Protein AF-A0A7X3DJT0-F1 (afdb_monomer_lite)

Radius of gyration: 13.83 Å; chains: 1; bounding box: 39×25×40 Å

Secondary structure (DSSP, 8-state):
---PPPPPPPHHHHHHHHHHHHHHTT-EEEEEE---TT-SEEEEEEEETTEEEEEEEESSSSEEEEEEE-TTS-EEEEPPPTT-PPPSSSPEEEPHHHHS--

pLDDT: mean 87.19, std 11.02, range [39.81, 96.56]

Foldseek 3Di:
DPPPPQQFDDPVVVVVQLQVQLVVLVWDWDDWAPDDVPHQWTWIWIDDPNDTKIWIAGGRALEIFIFDADPVRDTDGAADDPSTDHDPDDRHYDHPVRVDDD

Structure (mmCIF, N/CA/C/O backbone):
data_AF-A0A7X3DJT0-F1
#
_entry.id   AF-A0A7X3DJT0-F1
#
loop_
_atom_site.group_PDB
_atom_site.id
_atom_site.type_symbol
_atom_site.label_atom_id
_atom_site.label_alt_id
_atom_site.label_comp_id
_atom_site.label_asym_id
_atom_site.label_entity_id
_atom_site.label_seq_id
_atom_site.pdbx_PDB_ins_code
_atom_site.Cartn_x
_atom_site.Cartn_y
_atom_site.Cartn_z
_atom_site.occupancy
_atom_site.B_iso_or_equiv
_atom_site.auth_seq_id
_atom_site.auth_comp_id
_atom_site.auth_asym_id
_atom_site.auth_atom_id
_atom_site.pdbx_PDB_model_num
ATOM 1 N N . MET A 1 1 ? 24.613 0.890 -25.591 1.00 39.81 1 MET A N 1
ATOM 2 C CA . MET A 1 1 ? 23.749 1.652 -24.666 1.00 39.81 1 MET A CA 1
ATOM 3 C C . MET A 1 1 ? 23.893 1.002 -23.303 1.00 39.81 1 MET A C 1
ATOM 5 O O . MET A 1 1 ? 23.471 -0.133 -23.147 1.00 39.81 1 MET A O 1
ATOM 9 N N . ASN A 1 2 ? 24.611 1.643 -22.379 1.00 48.56 2 ASN A N 1
ATOM 10 C CA . ASN A 1 2 ? 24.873 1.093 -21.049 1.00 48.56 2 ASN A CA 1
ATOM 11 C C . ASN A 1 2 ? 23.672 1.417 -20.153 1.00 48.56 2 ASN A C 1
ATOM 13 O O . ASN A 1 2 ? 23.657 2.437 -19.470 1.00 48.56 2 ASN A O 1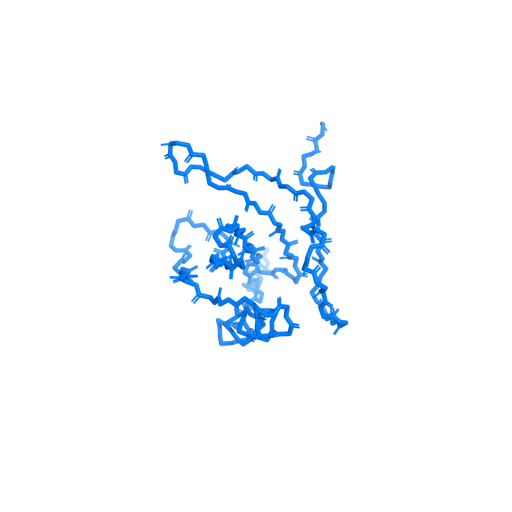
ATOM 17 N N . THR A 1 3 ? 22.627 0.594 -20.209 1.00 54.16 3 THR A N 1
ATOM 18 C CA . THR A 1 3 ? 21.518 0.694 -19.258 1.00 54.16 3 THR A CA 1
ATOM 19 C C . THR A 1 3 ? 21.998 0.063 -17.958 1.00 54.16 3 THR A C 1
ATOM 21 O O . THR A 1 3 ? 21.856 -1.140 -17.757 1.00 54.16 3 THR A O 1
ATOM 24 N N . ALA A 1 4 ? 22.667 0.846 -17.108 1.00 62.00 4 ALA A N 1
ATOM 25 C CA . ALA A 1 4 ? 22.939 0.401 -15.747 1.00 62.00 4 ALA A CA 1
ATOM 26 C C . ALA A 1 4 ? 21.601 -0.023 -15.107 1.00 62.00 4 ALA A C 1
ATOM 28 O O . ALA A 1 4 ? 20.599 0.669 -15.324 1.00 62.00 4 ALA A O 1
ATOM 29 N N . PRO A 1 5 ? 21.546 -1.154 -14.381 1.00 68.25 5 PRO A N 1
ATOM 30 C CA . PRO A 1 5 ? 20.315 -1.567 -13.726 1.00 68.25 5 PRO A CA 1
ATOM 31 C C . PRO A 1 5 ? 19.847 -0.440 -12.804 1.00 68.25 5 PRO A C 1
ATOM 33 O O . PRO A 1 5 ? 20.644 0.123 -12.049 1.00 68.25 5 PRO A O 1
ATOM 36 N N . LEU A 1 6 ? 18.568 -0.071 -12.919 1.00 74.94 6 LEU A N 1
ATOM 37 C CA . LEU A 1 6 ? 17.977 0.950 -12.060 1.00 74.94 6 LEU A CA 1
ATOM 38 C C . LEU A 1 6 ? 18.175 0.539 -10.594 1.00 74.94 6 LEU A C 1
ATOM 40 O O . LEU A 1 6 ? 18.018 -0.646 -10.280 1.00 74.94 6 LEU A O 1
ATOM 44 N N . PRO A 1 7 ? 18.513 1.483 -9.699 1.00 79.31 7 PRO A N 1
ATOM 45 C CA . PRO A 1 7 ? 18.660 1.173 -8.285 1.00 79.31 7 PRO A CA 1
ATOM 46 C C . PRO A 1 7 ? 17.367 0.538 -7.773 1.00 79.31 7 PRO A C 1
ATOM 48 O O . PRO A 1 7 ? 16.277 1.025 -8.064 1.00 79.31 7 PRO A O 1
ATOM 51 N N . LEU A 1 8 ? 17.490 -0.571 -7.047 1.00 82.38 8 LEU A N 1
ATOM 52 C CA . LEU A 1 8 ? 16.360 -1.221 -6.397 1.00 82.38 8 LEU A CA 1
ATOM 53 C C . LEU A 1 8 ? 16.225 -0.648 -4.988 1.00 82.38 8 LEU A C 1
ATOM 55 O O . LEU A 1 8 ? 17.173 -0.697 -4.202 1.00 82.38 8 LEU A O 1
ATOM 59 N N . LEU A 1 9 ? 15.059 -0.096 -4.672 1.00 85.56 9 LEU A N 1
ATOM 60 C CA . LEU A 1 9 ? 14.749 0.352 -3.327 1.00 85.56 9 LEU A CA 1
ATOM 61 C C . LEU A 1 9 ? 14.628 -0.847 -2.389 1.00 85.56 9 LEU A C 1
ATOM 63 O O . LEU A 1 9 ? 14.035 -1.879 -2.713 1.00 85.56 9 LEU A O 1
ATOM 67 N N . ASP A 1 10 ? 15.203 -0.675 -1.207 1.00 88.50 10 ASP A N 1
ATOM 68 C CA . ASP A 1 10 ? 15.315 -1.720 -0.205 1.00 88.50 10 ASP A CA 1
ATOM 69 C C . ASP A 1 10 ? 13.939 -2.107 0.370 1.00 88.50 10 ASP A C 1
ATOM 71 O O . ASP A 1 10 ? 13.172 -1.271 0.857 1.00 88.50 10 ASP A O 1
ATOM 75 N N . GLU A 1 11 ? 13.633 -3.404 0.329 1.00 91.31 11 GLU A N 1
ATOM 76 C CA . GLU A 1 11 ? 12.384 -3.967 0.850 1.00 91.31 11 GLU A CA 1
ATOM 77 C C . GLU A 1 11 ? 12.197 -3.664 2.344 1.00 91.31 11 GLU A C 1
ATOM 79 O O . GLU A 1 11 ? 11.093 -3.356 2.809 1.00 91.31 11 GLU A O 1
ATOM 84 N N . LYS A 1 12 ? 13.277 -3.755 3.126 1.00 92.25 12 LYS A N 1
ATOM 85 C CA . LYS A 1 12 ? 13.227 -3.545 4.572 1.00 92.25 12 LYS A CA 1
ATOM 86 C C . LYS A 1 12 ? 12.930 -2.079 4.887 1.00 92.25 12 LYS A C 1
ATOM 88 O O . LYS A 1 12 ? 12.149 -1.827 5.805 1.00 92.25 12 LYS A O 1
ATOM 93 N N . ALA A 1 13 ? 13.455 -1.136 4.108 1.00 90.69 13 ALA A N 1
ATOM 94 C CA . ALA A 1 13 ? 13.105 0.278 4.201 1.00 90.69 13 ALA A CA 1
ATOM 95 C C . ALA A 1 13 ? 11.610 0.513 3.922 1.00 90.69 13 ALA A C 1
ATOM 97 O O . ALA A 1 13 ? 10.948 1.210 4.696 1.00 90.69 13 ALA A O 1
ATOM 98 N N . PHE A 1 14 ? 11.040 -0.130 2.894 1.00 92.88 14 PHE A N 1
ATOM 99 C CA . PHE A 1 14 ? 9.597 -0.059 2.623 1.00 92.88 14 PHE A CA 1
ATOM 100 C C . PHE A 1 14 ? 8.763 -0.604 3.791 1.00 92.88 14 PHE A C 1
ATOM 102 O O . PHE A 1 14 ? 7.838 0.059 4.268 1.00 92.88 14 PHE A O 1
ATOM 109 N N . ARG A 1 15 ? 9.115 -1.783 4.319 1.00 93.88 15 ARG A N 1
ATOM 110 C CA . ARG A 1 15 ? 8.425 -2.380 5.477 1.00 93.88 15 ARG A CA 1
ATOM 111 C C . ARG A 1 15 ? 8.494 -1.476 6.704 1.00 93.88 15 ARG A C 1
ATOM 113 O O . ARG A 1 15 ? 7.478 -1.243 7.361 1.00 93.88 15 ARG A O 1
ATOM 120 N N . GLN A 1 16 ? 9.670 -0.927 6.999 1.00 92.94 16 GLN A N 1
ATOM 121 C CA . GLN A 1 16 ? 9.862 0.019 8.101 1.00 92.94 16 GLN A CA 1
ATOM 122 C C . GLN A 1 16 ? 9.009 1.277 7.928 1.00 92.94 16 GLN A C 1
ATOM 124 O O . GLN A 1 16 ? 8.376 1.713 8.894 1.00 92.94 16 GLN A O 1
ATOM 129 N N . MET A 1 17 ? 8.933 1.827 6.713 1.00 92.12 17 MET A N 1
ATOM 130 C CA . MET A 1 17 ? 8.059 2.956 6.404 1.00 92.12 17 MET A CA 1
ATOM 131 C C . MET A 1 17 ? 6.589 2.610 6.677 1.00 92.12 17 MET A C 1
ATOM 133 O O . MET A 1 17 ? 5.913 3.366 7.373 1.00 92.12 17 MET A O 1
ATOM 137 N N . CYS A 1 18 ? 6.105 1.448 6.226 1.00 93.88 18 CYS A N 1
ATOM 138 C CA . CYS A 1 18 ? 4.723 1.005 6.448 1.00 93.88 18 CYS A CA 1
ATOM 139 C C . CYS A 1 18 ? 4.386 0.849 7.941 1.00 93.88 18 CYS A C 1
ATOM 141 O O . CYS A 1 18 ? 3.349 1.326 8.414 1.00 93.88 18 CYS A O 1
ATOM 143 N N . HIS A 1 19 ? 5.274 0.217 8.714 1.00 93.31 19 HIS A N 1
ATOM 144 C CA . HIS A 1 19 ? 5.095 0.058 10.160 1.00 93.31 19 HIS A CA 1
ATOM 145 C C . HIS A 1 19 ? 5.154 1.393 10.909 1.00 93.31 19 HIS A C 1
ATOM 147 O O . HIS A 1 19 ? 4.398 1.604 11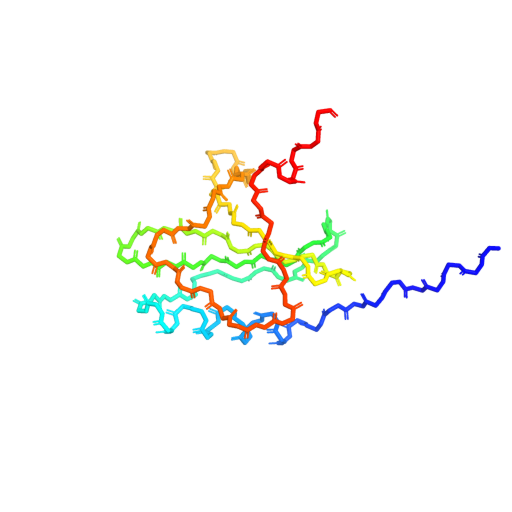.856 1.00 93.31 19 HIS A O 1
ATOM 153 N N . THR A 1 20 ? 6.014 2.312 10.473 1.00 92.06 20 THR A N 1
ATOM 154 C CA . THR A 1 20 ? 6.119 3.653 11.063 1.00 92.06 20 THR A CA 1
ATOM 155 C C . THR A 1 20 ? 4.863 4.473 10.780 1.00 92.06 20 THR A C 1
ATOM 157 O O . THR A 1 20 ? 4.288 5.050 11.701 1.00 92.06 20 THR A O 1
ATOM 160 N N . LEU A 1 21 ? 4.398 4.474 9.526 1.00 91.00 21 LEU A N 1
ATOM 161 C CA . LEU A 1 21 ? 3.177 5.154 9.094 1.00 91.00 21 LEU A CA 1
ATOM 162 C C . LEU A 1 21 ? 1.945 4.650 9.837 1.00 91.00 21 LEU A C 1
ATOM 164 O O . LEU A 1 21 ? 1.192 5.449 10.389 1.00 91.00 21 LEU A O 1
ATOM 168 N N . SER A 1 22 ? 1.748 3.334 9.878 1.00 92.12 22 SER A N 1
ATOM 169 C CA . SER A 1 22 ? 0.613 2.740 10.587 1.00 92.12 22 SER A CA 1
ATOM 170 C C . SER A 1 22 ? 0.652 3.076 12.078 1.00 92.12 22 SER A C 1
ATOM 172 O O . SER A 1 22 ? -0.315 3.639 12.588 1.00 92.12 22 SER A O 1
ATOM 174 N N . ARG A 1 23 ? 1.785 2.859 12.762 1.00 91.31 23 ARG A N 1
ATOM 175 C CA . ARG A 1 23 ? 1.922 3.153 14.197 1.00 91.31 23 ARG A CA 1
ATOM 176 C C . ARG A 1 23 ? 1.681 4.630 14.517 1.00 91.31 23 ARG A C 1
ATOM 178 O O . ARG A 1 23 ? 0.929 4.922 15.443 1.00 91.31 23 ARG A O 1
ATOM 185 N N . LYS A 1 24 ? 2.286 5.557 13.762 1.00 91.62 24 LYS A N 1
ATOM 186 C CA . LYS A 1 24 ? 2.130 7.012 13.968 1.00 91.62 24 LYS A CA 1
ATOM 187 C C . LYS A 1 24 ? 0.668 7.449 13.851 1.00 91.62 24 LYS A C 1
ATOM 189 O O . LYS A 1 24 ? 0.246 8.362 14.549 1.00 91.62 24 LYS A O 1
ATOM 194 N N . ASN A 1 25 ? -0.097 6.779 12.993 1.00 90.94 25 ASN A N 1
ATOM 195 C CA . ASN A 1 25 ? -1.490 7.106 12.713 1.00 90.94 25 ASN A CA 1
ATOM 196 C C . ASN A 1 25 ? -2.495 6.216 13.466 1.00 90.94 25 ASN A C 1
ATOM 198 O O . ASN A 1 25 ? -3.686 6.263 13.168 1.00 90.94 25 ASN A O 1
ATOM 202 N N . GLY A 1 26 ? -2.046 5.407 14.436 1.00 91.12 26 GLY A N 1
ATOM 203 C CA . GLY A 1 26 ? -2.917 4.529 15.228 1.00 91.12 26 GLY A CA 1
ATOM 204 C C . GLY A 1 26 ? -3.559 3.385 14.432 1.00 91.12 26 GLY A C 1
ATOM 205 O O . GLY A 1 26 ? -4.612 2.884 14.820 1.00 91.12 26 GLY A O 1
ATOM 206 N N . GLY A 1 27 ? -2.959 3.004 13.306 1.00 92.12 27 GLY A N 1
ATOM 207 C CA . GLY A 1 27 ? -3.361 1.871 12.479 1.00 92.12 27 GLY A CA 1
ATOM 208 C C . GLY A 1 27 ? -2.391 0.692 12.575 1.00 92.12 27 GLY A C 1
ATOM 209 O O . GLY A 1 27 ? -1.437 0.692 13.355 1.00 92.12 27 GLY A O 1
ATOM 210 N N . ALA A 1 28 ? -2.608 -0.305 11.723 1.00 94.38 28 ALA A N 1
ATOM 211 C CA . ALA A 1 28 ? -1.761 -1.484 11.586 1.00 94.38 28 ALA A CA 1
ATOM 212 C C . ALA A 1 28 ? -1.460 -1.789 10.113 1.00 94.38 28 ALA A C 1
ATOM 214 O O . ALA A 1 28 ? -2.239 -1.451 9.220 1.00 94.38 28 ALA A O 1
ATOM 215 N N . VAL A 1 29 ? -0.331 -2.456 9.864 1.00 95.94 29 VAL A N 1
ATOM 216 C CA . VAL A 1 29 ? -0.052 -3.094 8.572 1.00 95.94 29 VAL A CA 1
ATOM 217 C C . VAL A 1 29 ? -0.688 -4.480 8.598 1.00 95.94 29 VAL A C 1
ATOM 219 O O . VAL A 1 29 ? -0.392 -5.270 9.490 1.00 95.94 29 VAL A O 1
ATOM 222 N N . THR A 1 30 ? -1.571 -4.757 7.646 1.00 94.31 30 THR A N 1
ATOM 223 C CA . THR A 1 30 ? -2.362 -6.003 7.587 1.00 94.31 30 THR A CA 1
ATOM 224 C C . THR A 1 30 ? -1.963 -6.914 6.430 1.00 94.31 30 THR A C 1
ATOM 226 O O . THR A 1 30 ? -2.212 -8.111 6.482 1.00 94.31 30 THR A O 1
ATOM 229 N N . GLU A 1 31 ? -1.306 -6.363 5.412 1.00 95.38 31 GLU A N 1
ATOM 230 C CA . GLU A 1 31 ? -0.790 -7.084 4.248 1.00 95.38 31 GLU A CA 1
ATOM 231 C C . GLU A 1 31 ? 0.479 -6.366 3.791 1.00 95.38 31 GLU A C 1
ATOM 233 O O . GLU A 1 31 ? 0.530 -5.133 3.815 1.00 95.38 31 GLU A O 1
ATOM 238 N N . VAL A 1 32 ? 1.495 -7.122 3.388 1.00 95.81 32 VAL A N 1
ATOM 239 C CA . VAL A 1 32 ? 2.690 -6.602 2.722 1.00 95.81 32 VAL A CA 1
ATOM 240 C C . VAL A 1 32 ? 3.012 -7.558 1.596 1.00 95.81 32 VAL A C 1
ATOM 242 O O . VAL A 1 32 ? 3.178 -8.751 1.833 1.00 95.81 32 VAL A O 1
ATOM 245 N N . ASP A 1 33 ? 3.130 -7.018 0.397 1.00 93.81 33 ASP A N 1
ATOM 246 C CA . ASP A 1 33 ? 3.495 -7.770 -0.782 1.00 93.81 33 ASP A CA 1
ATOM 247 C C . ASP A 1 33 ? 4.637 -7.042 -1.499 1.00 93.81 33 ASP A C 1
ATOM 249 O O . ASP A 1 33 ? 4.482 -5.945 -2.049 1.00 93.81 33 ASP A O 1
ATOM 253 N N . THR A 1 34 ? 5.820 -7.643 -1.395 1.00 92.38 34 THR A N 1
ATOM 254 C CA . THR A 1 34 ? 7.081 -7.124 -1.930 1.00 92.38 34 THR A CA 1
ATOM 255 C C . THR A 1 34 ? 7.569 -7.924 -3.132 1.00 92.38 34 THR A C 1
ATOM 257 O O . THR A 1 34 ? 8.638 -7.631 -3.658 1.00 92.38 34 THR A O 1
ATOM 260 N N . ASP A 1 35 ? 6.776 -8.891 -3.608 1.00 88.62 35 ASP A N 1
ATOM 261 C CA . ASP A 1 35 ? 7.077 -9.607 -4.842 1.00 88.62 35 ASP A CA 1
ATOM 262 C C . ASP A 1 35 ? 6.905 -8.665 -6.041 1.00 88.62 35 ASP A C 1
ATOM 264 O O . ASP A 1 35 ? 5.863 -8.030 -6.229 1.00 88.62 35 ASP A O 1
ATOM 268 N N . THR A 1 36 ? 7.953 -8.532 -6.843 1.00 83.31 36 THR A N 1
ATOM 269 C CA . THR A 1 36 ? 8.007 -7.644 -8.009 1.00 83.31 36 THR A CA 1
ATOM 270 C C . THR A 1 36 ? 8.109 -8.413 -9.320 1.00 83.31 36 THR A C 1
ATOM 272 O O . THR A 1 36 ? 8.244 -7.800 -10.376 1.00 83.31 36 THR A O 1
ATOM 275 N N . ALA A 1 37 ? 7.977 -9.745 -9.301 1.00 79.56 37 ALA A N 1
ATOM 276 C CA . ALA A 1 37 ? 8.127 -10.582 -10.492 1.00 79.56 37 ALA A CA 1
ATOM 277 C C . ALA A 1 37 ? 7.205 -10.165 -11.656 1.00 79.56 37 ALA A C 1
ATOM 279 O O . ALA A 1 37 ? 7.573 -10.310 -12.819 1.00 79.56 37 ALA A O 1
ATOM 280 N N . ALA A 1 38 ? 6.028 -9.607 -11.348 1.00 79.00 38 ALA A N 1
ATOM 281 C CA . ALA A 1 38 ? 5.049 -9.140 -12.331 1.00 79.00 38 ALA A CA 1
ATOM 282 C C . ALA A 1 38 ? 4.750 -7.628 -12.264 1.00 79.00 38 ALA A C 1
ATOM 284 O O . ALA A 1 38 ? 3.858 -7.152 -12.967 1.00 79.00 38 ALA A O 1
ATOM 285 N N . ARG A 1 39 ? 5.438 -6.856 -11.408 1.00 85.81 39 ARG A N 1
ATOM 286 C CA . ARG A 1 39 ? 5.123 -5.434 -11.179 1.00 85.81 39 ARG A CA 1
ATOM 287 C C . ARG A 1 39 ? 6.311 -4.633 -10.658 1.00 85.81 39 ARG A C 1
ATOM 289 O O . ARG A 1 39 ? 7.209 -5.162 -10.025 1.00 85.81 39 ARG A O 1
ATOM 296 N N . ASN A 1 40 ? 6.273 -3.319 -10.852 1.00 90.62 40 ASN A N 1
ATOM 297 C CA . ASN A 1 40 ? 7.360 -2.409 -10.480 1.00 90.62 40 ASN A CA 1
ATOM 298 C C . ASN A 1 40 ? 7.141 -1.683 -9.140 1.00 90.62 40 ASN A C 1
ATOM 300 O O . ASN A 1 40 ? 7.729 -0.623 -8.914 1.00 90.62 40 ASN A O 1
ATOM 304 N N . PHE A 1 41 ? 6.288 -2.213 -8.265 1.00 93.06 41 PHE A N 1
ATOM 305 C CA . PHE A 1 41 ? 6.004 -1.609 -6.969 1.00 93.06 41 PHE A CA 1
ATOM 306 C C . PHE A 1 41 ? 5.862 -2.653 -5.862 1.00 93.06 41 PHE A C 1
ATOM 308 O O . PHE A 1 41 ? 5.349 -3.754 -6.078 1.00 93.06 41 PHE A O 1
ATOM 315 N N . TYR A 1 42 ? 6.278 -2.265 -4.660 1.00 95.25 42 TYR A N 1
ATOM 316 C CA . TYR A 1 42 ? 5.861 -2.915 -3.426 1.00 95.25 42 TYR A CA 1
ATOM 317 C C . TYR A 1 42 ? 4.492 -2.387 -3.015 1.00 95.25 42 TYR A C 1
ATOM 319 O O . TYR A 1 42 ? 4.162 -1.228 -3.280 1.00 95.25 42 TYR A O 1
ATOM 327 N N . SER A 1 43 ? 3.703 -3.216 -2.340 1.00 95.56 43 SER A N 1
ATOM 328 C CA . SER A 1 43 ? 2.405 -2.816 -1.809 1.00 95.56 43 SER A CA 1
ATOM 329 C C . SER A 1 43 ? 2.243 -3.228 -0.352 1.00 95.56 43 SER A C 1
ATOM 331 O O . SER A 1 43 ? 2.776 -4.242 0.094 1.00 95.56 43 SER A O 1
ATOM 333 N N . ALA A 1 44 ? 1.528 -2.416 0.417 1.00 96.56 44 ALA A N 1
ATOM 334 C CA . ALA A 1 44 ? 1.167 -2.737 1.787 1.00 96.56 44 ALA A CA 1
ATOM 335 C C . ALA A 1 44 ? -0.227 -2.211 2.102 1.00 96.56 44 ALA A C 1
ATOM 337 O O . ALA A 1 44 ? -0.558 -1.073 1.772 1.00 96.56 44 ALA A O 1
ATOM 338 N N . LYS A 1 45 ? -1.033 -3.022 2.783 1.00 96.44 45 LYS A N 1
ATOM 339 C CA . LYS A 1 45 ? -2.355 -2.631 3.266 1.00 96.44 45 LYS A CA 1
ATOM 340 C C . LYS A 1 45 ? -2.237 -2.077 4.677 1.00 96.44 45 LYS A C 1
ATOM 342 O O . LYS A 1 45 ? -1.950 -2.812 5.626 1.00 96.44 45 LYS A O 1
ATOM 347 N N . LEU A 1 46 ? -2.490 -0.785 4.817 1.00 95.06 46 LEU A N 1
ATOM 348 C CA . LEU A 1 46 ? -2.611 -0.096 6.094 1.00 95.06 46 LEU A CA 1
ATOM 349 C C . LEU A 1 46 ? -4.093 -0.052 6.475 1.00 95.06 46 LEU A C 1
ATOM 351 O O . LEU A 1 46 ? -4.936 0.251 5.636 1.00 95.06 46 LEU A O 1
ATOM 355 N N . SER A 1 47 ? -4.426 -0.354 7.725 1.00 91.19 47 SER A N 1
ATOM 356 C CA . SER A 1 47 ? -5.804 -0.295 8.217 1.00 91.19 47 SER A CA 1
ATOM 357 C C . SER A 1 47 ? -5.882 0.487 9.518 1.00 91.19 47 SER A C 1
ATOM 359 O O . SER A 1 47 ? -5.070 0.284 10.424 1.00 91.19 47 SER A O 1
ATOM 361 N N . ARG A 1 48 ? -6.875 1.371 9.614 1.00 90.62 48 ARG A N 1
ATOM 362 C CA . ARG A 1 48 ? -7.251 2.090 10.832 1.00 90.62 48 ARG A CA 1
ATOM 363 C C . ARG A 1 48 ? -8.774 2.060 10.947 1.00 90.62 48 ARG A C 1
ATOM 365 O O . ARG A 1 48 ? -9.443 2.468 10.010 1.00 90.62 48 ARG A O 1
ATOM 372 N N . TYR A 1 49 ? -9.313 1.571 12.067 1.00 85.94 49 TYR A N 1
ATOM 373 C CA . TYR A 1 49 ? -10.766 1.457 12.306 1.00 85.94 49 TYR A CA 1
ATOM 374 C C . TYR A 1 49 ? -11.553 0.855 11.124 1.00 85.94 49 TYR A C 1
ATOM 376 O O . TYR A 1 49 ? -12.589 1.380 10.733 1.00 85.94 49 TYR A O 1
ATOM 384 N N . ASP A 1 50 ? -11.027 -0.223 10.537 1.00 82.56 50 ASP A N 1
ATOM 385 C CA . ASP A 1 50 ? -11.618 -0.914 9.379 1.00 82.56 50 ASP A CA 1
ATOM 386 C C . ASP A 1 50 ? -11.709 -0.077 8.086 1.00 82.56 50 ASP A C 1
ATOM 388 O O . ASP A 1 50 ? -12.457 -0.389 7.164 1.00 82.56 50 ASP A O 1
ATOM 392 N N . GLN A 1 51 ? -10.902 0.982 7.983 1.00 87.88 51 GLN A N 1
ATOM 393 C CA . GLN A 1 51 ? -10.694 1.741 6.751 1.00 87.88 51 GLN A CA 1
ATOM 394 C C . GLN A 1 51 ? -9.363 1.317 6.111 1.00 87.88 51 GLN A C 1
ATOM 396 O O . GLN A 1 51 ? -8.308 1.855 6.470 1.00 87.88 51 GLN A O 1
ATOM 401 N N . PRO A 1 52 ? -9.365 0.329 5.193 1.00 92.19 52 PRO A N 1
ATOM 402 C CA . PRO A 1 52 ? -8.150 -0.102 4.528 1.00 92.19 52 PRO A CA 1
ATOM 403 C C . PRO A 1 52 ? -7.724 0.886 3.439 1.00 92.19 52 PRO A C 1
ATOM 405 O O . PRO A 1 52 ? -8.522 1.319 2.608 1.00 92.19 52 PRO A O 1
ATOM 408 N N . VAL A 1 53 ? -6.427 1.165 3.396 1.00 94.88 53 VAL A N 1
ATOM 409 C CA . VAL A 1 53 ? -5.754 1.860 2.300 1.00 94.88 53 VAL A CA 1
ATOM 410 C C . VAL A 1 53 ? -4.513 1.077 1.901 1.00 94.88 53 VAL A C 1
ATOM 412 O O . VAL A 1 53 ? -3.797 0.546 2.749 1.00 94.88 53 VAL A O 1
ATOM 415 N N . PHE A 1 54 ? -4.239 1.005 0.607 1.00 95.94 54 PHE A N 1
ATOM 416 C CA . PHE A 1 54 ? -2.992 0.465 0.096 1.00 95.94 54 PHE A CA 1
ATOM 417 C C . PHE A 1 54 ? -1.986 1.587 -0.113 1.00 95.94 54 PHE A C 1
ATOM 419 O O . PHE A 1 54 ? -2.301 2.614 -0.708 1.00 95.94 54 PHE A O 1
ATOM 426 N N . LEU A 1 55 ? -0.769 1.365 0.368 1.00 95.50 55 LEU A N 1
ATOM 427 C CA . LEU A 1 55 ? 0.411 2.144 0.037 1.00 95.50 55 LEU A CA 1
ATOM 428 C C . LEU A 1 55 ? 1.209 1.383 -1.019 1.00 95.50 55 LEU A C 1
ATOM 430 O O . LEU A 1 55 ? 1.585 0.234 -0.790 1.00 95.50 55 LEU A O 1
ATOM 434 N N . LEU A 1 56 ? 1.470 2.026 -2.152 1.00 95.25 56 LEU A N 1
ATOM 435 C CA . LEU A 1 56 ? 2.221 1.467 -3.268 1.00 95.25 56 LEU A CA 1
ATOM 436 C C . LEU A 1 56 ? 3.500 2.278 -3.434 1.00 95.25 56 LEU A C 1
ATOM 438 O O . LEU A 1 56 ? 3.409 3.483 -3.635 1.00 95.25 56 LEU A O 1
ATOM 442 N N . GLN A 1 57 ? 4.675 1.652 -3.356 1.00 94.69 57 GLN A N 1
ATOM 443 C CA . GLN A 1 57 ? 5.960 2.322 -3.581 1.00 94.69 57 GLN A CA 1
ATOM 444 C C . GLN A 1 57 ? 6.647 1.730 -4.807 1.00 94.69 57 GLN A C 1
ATOM 446 O O . GLN A 1 57 ? 6.859 0.521 -4.869 1.00 94.69 57 GLN A O 1
ATOM 451 N N . ASN A 1 58 ? 7.026 2.578 -5.762 1.00 93.81 58 ASN A N 1
ATOM 452 C CA . ASN A 1 58 ? 7.806 2.144 -6.913 1.00 93.81 58 ASN A CA 1
ATOM 453 C C . ASN A 1 58 ? 9.167 1.593 -6.458 1.00 93.81 58 ASN A C 1
ATOM 455 O O . ASN A 1 58 ? 9.801 2.147 -5.567 1.00 93.81 58 ASN 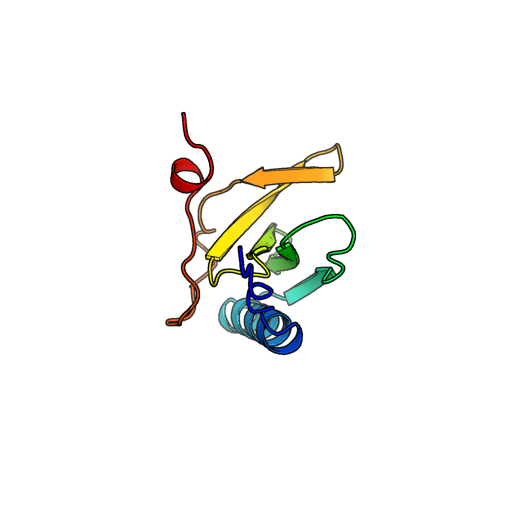A O 1
ATOM 459 N N . ILE A 1 59 ? 9.632 0.511 -7.075 1.00 92.19 59 ILE A N 1
ATOM 460 C CA . ILE A 1 59 ? 10.865 -0.159 -6.641 1.00 92.19 59 ILE A CA 1
ATOM 461 C C . ILE A 1 59 ? 12.139 0.485 -7.188 1.00 92.19 59 ILE A C 1
ATOM 463 O O . ILE A 1 59 ? 13.224 0.148 -6.734 1.00 92.19 59 ILE A O 1
ATOM 467 N N . HIS A 1 60 ? 12.028 1.400 -8.148 1.00 89.38 60 HIS A N 1
ATOM 468 C CA . HIS A 1 60 ? 13.163 2.059 -8.798 1.00 89.38 60 HIS A CA 1
ATOM 469 C C . HIS A 1 60 ? 13.267 3.550 -8.487 1.00 89.38 60 HIS A C 1
ATOM 471 O O . HIS A 1 60 ? 14.348 4.134 -8.566 1.00 89.38 60 H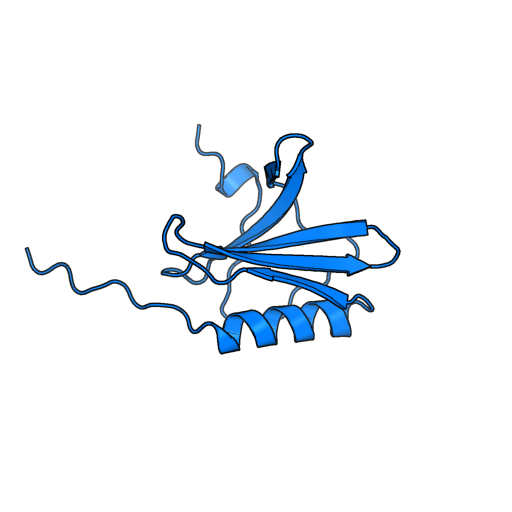IS A O 1
ATOM 477 N N . TYR A 1 61 ? 12.148 4.171 -8.123 1.00 89.12 61 TYR A N 1
ATOM 478 C CA . TYR A 1 61 ? 12.060 5.594 -7.831 1.00 89.12 61 TYR A CA 1
ATOM 479 C C . TYR A 1 61 ? 11.418 5.811 -6.464 1.00 89.12 61 TYR A C 1
ATOM 481 O O . TYR A 1 61 ? 10.511 5.065 -6.098 1.00 89.12 61 TYR A O 1
ATOM 489 N N . PRO A 1 62 ? 11.821 6.848 -5.709 1.00 89.44 62 PRO A N 1
ATOM 490 C CA . PRO A 1 62 ? 11.263 7.151 -4.394 1.00 89.44 62 PRO A CA 1
ATOM 491 C C . PRO A 1 62 ? 9.879 7.811 -4.516 1.00 89.44 62 PRO A C 1
ATOM 493 O O . PRO A 1 62 ? 9.621 8.859 -3.929 1.00 89.44 62 PRO A O 1
ATOM 496 N N . TYR A 1 63 ? 8.993 7.207 -5.305 1.00 91.88 63 TYR A N 1
ATOM 497 C CA . TYR A 1 63 ? 7.607 7.605 -5.481 1.00 91.88 63 TYR A CA 1
ATOM 498 C C . TYR A 1 63 ? 6.698 6.598 -4.800 1.00 91.88 63 TYR A C 1
ATOM 500 O O . TYR A 1 63 ? 6.871 5.387 -4.958 1.00 91.88 63 TYR A O 1
ATOM 508 N N . ALA 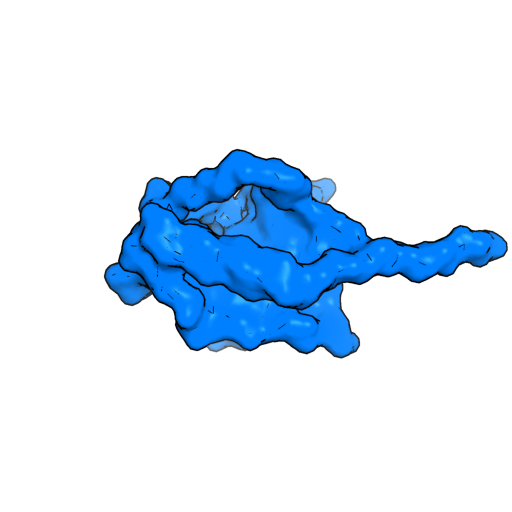A 1 64 ? 5.714 7.110 -4.076 1.00 93.81 64 ALA A N 1
ATOM 509 C CA . ALA A 1 64 ? 4.655 6.306 -3.503 1.00 93.81 64 ALA A CA 1
ATOM 510 C C . ALA A 1 64 ? 3.280 6.886 -3.829 1.00 93.81 64 ALA A C 1
ATOM 512 O O . ALA A 1 64 ? 3.152 8.070 -4.113 1.00 93.81 64 ALA A O 1
ATOM 513 N N . ALA A 1 65 ? 2.252 6.053 -3.791 1.00 95.25 65 ALA A N 1
ATOM 514 C CA . ALA A 1 65 ? 0.872 6.433 -4.048 1.00 95.25 65 ALA A CA 1
ATOM 515 C C . ALA A 1 65 ? -0.070 5.672 -3.118 1.00 95.25 65 ALA A C 1
ATOM 517 O O . ALA A 1 65 ? 0.274 4.603 -2.602 1.00 95.25 65 ALA A O 1
ATOM 518 N N . PHE A 1 66 ? -1.271 6.217 -2.934 1.00 95.19 66 PHE A N 1
ATOM 519 C CA . PHE A 1 66 ? -2.343 5.546 -2.213 1.00 95.19 66 PHE A CA 1
ATOM 520 C C . PHE A 1 66 ? -3.361 4.960 -3.182 1.00 95.19 66 PHE A C 1
ATOM 522 O O . PHE A 1 66 ? -3.681 5.557 -4.212 1.00 95.19 66 PHE A O 1
ATOM 529 N N . ALA A 1 67 ? -3.890 3.793 -2.835 1.00 95.19 67 ALA A N 1
ATOM 530 C CA . ALA A 1 67 ? -4.960 3.161 -3.586 1.00 95.19 67 ALA A CA 1
ATOM 531 C C . ALA A 1 67 ? -5.950 2.435 -2.674 1.00 95.19 67 ALA A C 1
ATOM 533 O O . ALA A 1 67 ? -5.661 2.105 -1.523 1.00 95.19 67 ALA A O 1
ATOM 534 N N . GLN A 1 68 ? -7.116 2.134 -3.227 1.00 94.06 68 GLN A N 1
ATOM 535 C CA . GLN A 1 68 ? -8.021 1.106 -2.725 1.00 94.06 68 GLN A CA 1
ATOM 536 C C . GLN A 1 68 ? -8.015 -0.091 -3.666 1.00 94.06 68 GLN A C 1
ATOM 538 O O . GLN A 1 68 ? -7.529 -0.002 -4.793 1.00 94.06 68 GLN A O 1
ATOM 543 N N . ARG A 1 69 ? -8.547 -1.216 -3.189 1.00 91.44 69 ARG A N 1
ATOM 544 C CA . ARG A 1 69 ? -8.730 -2.410 -4.010 1.00 91.44 69 ARG A CA 1
ATOM 545 C C . ARG A 1 69 ? -10.187 -2.497 -4.442 1.00 91.44 69 ARG A C 1
ATOM 547 O O . ARG A 1 69 ? -11.070 -2.380 -3.594 1.00 91.44 69 ARG A O 1
ATOM 554 N N . ASP A 1 70 ? -10.424 -2.670 -5.733 1.00 90.31 70 ASP A N 1
ATOM 555 C CA . ASP A 1 70 ? -11.764 -2.899 -6.269 1.00 90.31 70 ASP A CA 1
ATOM 556 C C . ASP A 1 70 ? -12.200 -4.367 -6.116 1.00 90.31 70 ASP A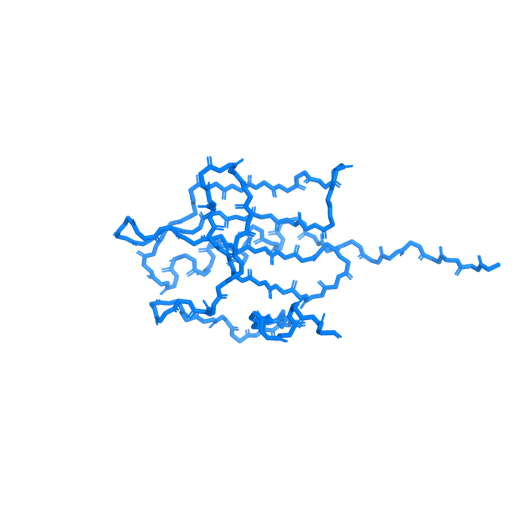 C 1
ATOM 558 O O . ASP A 1 70 ? -11.462 -5.214 -5.602 1.00 90.31 70 ASP A O 1
ATOM 562 N N . THR A 1 71 ? -13.415 -4.684 -6.566 1.00 88.50 71 THR A N 1
ATOM 563 C CA . THR A 1 71 ? -13.987 -6.039 -6.491 1.00 88.50 71 THR A CA 1
ATOM 564 C C . THR A 1 71 ? -13.272 -7.064 -7.374 1.00 88.50 71 THR A C 1
ATOM 566 O O . THR A 1 71 ? -13.405 -8.261 -7.130 1.00 88.50 71 THR A O 1
ATOM 569 N N . SER A 1 72 ? -12.507 -6.621 -8.374 1.00 89.69 72 SER A N 1
ATOM 570 C CA . SER A 1 72 ? -11.678 -7.472 -9.236 1.00 89.69 72 SER A CA 1
ATOM 571 C C . SER A 1 72 ? -10.269 -7.702 -8.679 1.00 89.69 72 SER A C 1
ATOM 573 O O . SER A 1 72 ? -9.509 -8.500 -9.224 1.00 89.69 72 SER A O 1
ATOM 575 N N . GLY A 1 73 ? -9.915 -7.029 -7.580 1.00 84.94 73 GLY A N 1
ATOM 576 C CA . GLY A 1 73 ? -8.575 -7.069 -7.001 1.00 84.94 73 GLY A CA 1
ATOM 577 C C . GLY A 1 73 ? -7.619 -6.014 -7.571 1.00 84.94 73 GLY A C 1
ATOM 578 O O . GLY A 1 73 ? -6.460 -5.978 -7.140 1.00 84.94 73 GLY A O 1
ATOM 579 N N . GLY A 1 74 ? -8.092 -5.168 -8.493 1.00 89.69 74 GLY A N 1
ATOM 580 C CA . GLY A 1 74 ? -7.357 -4.061 -9.099 1.00 89.69 74 GLY A CA 1
ATOM 581 C C . GLY A 1 74 ? -7.188 -2.877 -8.148 1.00 89.69 74 GLY A C 1
ATOM 582 O O . GLY A 1 74 ? -7.919 -2.742 -7.166 1.00 89.69 74 GLY A O 1
ATOM 583 N N . PHE A 1 75 ? -6.196 -2.027 -8.422 1.00 91.94 75 PHE A N 1
ATOM 584 C CA . PHE A 1 75 ? -5.939 -0.822 -7.634 1.00 91.94 75 PHE A CA 1
ATOM 585 C C . PHE A 1 75 ? -6.624 0.400 -8.246 1.00 91.94 75 PHE A C 1
ATOM 587 O O . PHE A 1 75 ? -6.395 0.727 -9.409 1.00 91.94 75 PHE A O 1
ATOM 594 N N . ILE A 1 76 ? -7.405 1.110 -7.431 1.00 93.06 76 ILE A N 1
ATOM 595 C CA . ILE A 1 76 ? -7.983 2.416 -7.756 1.00 93.06 76 ILE A CA 1
ATOM 596 C C . ILE A 1 76 ? -7.194 3.481 -7.000 1.00 93.06 76 ILE A C 1
ATOM 598 O O . ILE A 1 76 ? -7.172 3.466 -5.768 1.00 93.06 76 ILE A O 1
ATOM 602 N N . TRP A 1 77 ? -6.558 4.404 -7.723 1.00 93.62 77 TRP A N 1
ATOM 603 C CA . TRP A 1 77 ? -5.800 5.504 -7.125 1.00 93.62 77 TRP A CA 1
ATOM 604 C C . TRP A 1 77 ? -6.702 6.413 -6.297 1.00 93.62 77 TRP A C 1
ATOM 606 O O . TRP A 1 77 ? -7.764 6.833 -6.756 1.00 93.62 77 TRP A O 1
ATOM 616 N N . ILE A 1 78 ? -6.251 6.758 -5.095 1.00 93.69 78 ILE A N 1
ATOM 617 C CA . ILE A 1 78 ? -6.947 7.699 -4.219 1.00 93.69 78 ILE A CA 1
ATOM 618 C C . ILE A 1 78 ? -5.996 8.792 -3.742 1.00 93.69 78 ILE A C 1
ATOM 620 O O . ILE A 1 78 ? -4.775 8.628 -3.724 1.00 93.69 78 ILE A O 1
ATOM 624 N N . SER A 1 79 ? -6.565 9.918 -3.324 1.00 91.88 79 SER A N 1
ATOM 625 C CA . SER A 1 79 ? -5.819 10.934 -2.584 1.00 91.88 79 SER A CA 1
ATOM 626 C C . SER A 1 79 ? -5.371 10.398 -1.221 1.00 91.88 79 SER A C 1
ATOM 628 O O . SER A 1 79 ? -5.914 9.415 -0.710 1.00 91.88 79 SER A O 1
ATOM 630 N N . GLN A 1 80 ? -4.387 11.065 -0.614 1.00 91.31 80 GLN A N 1
ATOM 631 C CA . GLN A 1 80 ? -3.955 10.763 0.749 1.00 91.31 80 GLN A CA 1
ATOM 632 C C . GLN A 1 80 ? -5.162 10.736 1.708 1.00 91.31 80 GLN A C 1
ATOM 634 O O . GLN A 1 80 ? -5.905 11.720 1.758 1.00 91.31 80 GLN A O 1
ATOM 639 N N . PRO A 1 81 ? -5.360 9.656 2.487 1.00 90.56 81 PRO A N 1
ATOM 640 C CA . PRO A 1 81 ? -6.421 9.613 3.487 1.00 90.56 81 PRO A CA 1
ATOM 641 C C . PRO A 1 81 ? -6.226 10.691 4.557 1.00 90.56 81 PRO A C 1
ATOM 643 O O . PRO A 1 81 ? -5.121 10.852 5.073 1.00 90.56 81 PRO A O 1
ATOM 646 N N . GLU A 1 82 ? -7.300 11.372 4.960 1.00 89.56 82 GLU A N 1
ATOM 647 C CA . GLU A 1 82 ? -7.245 12.468 5.948 1.00 89.56 82 GLU A CA 1
ATOM 648 C C . GLU A 1 82 ? -6.656 12.036 7.298 1.00 89.56 82 GLU A C 1
ATOM 650 O O . GLU A 1 82 ? -5.968 12.794 7.981 1.00 89.56 82 GLU A O 1
ATOM 655 N N . TRP A 1 83 ? -6.902 10.783 7.680 1.00 88.12 83 TRP A N 1
ATOM 656 C CA . TRP A 1 83 ? -6.414 10.207 8.927 1.00 88.12 83 TRP A CA 1
ATOM 657 C C . TRP A 1 83 ? -4.922 9.857 8.897 1.00 88.12 83 TRP A C 1
ATOM 659 O O . TRP A 1 83 ? -4.370 9.526 9.950 1.00 88.12 83 TRP A O 1
ATOM 669 N N . LEU A 1 84 ? -4.290 9.878 7.719 1.00 88.81 84 LEU A N 1
ATOM 670 C CA . LEU A 1 84 ? -2.924 9.428 7.498 1.00 88.81 84 LEU A CA 1
ATOM 671 C C . LEU A 1 84 ? -1.993 10.633 7.357 1.00 88.81 84 LEU A C 1
ATOM 673 O O . LEU A 1 84 ? -1.960 11.314 6.339 1.00 88.81 84 LEU A O 1
ATOM 677 N N . GLN A 1 85 ? -1.201 10.874 8.394 1.00 88.56 85 GLN A N 1
ATOM 678 C CA . GLN A 1 85 ? -0.119 11.848 8.416 1.00 88.56 85 GLN A CA 1
ATOM 679 C C . GLN A 1 85 ? 1.134 11.234 7.797 1.00 88.56 85 GLN A C 1
ATOM 681 O O . GLN A 1 85 ? 1.659 10.232 8.302 1.00 88.56 85 GLN A O 1
ATOM 686 N N . LEU A 1 86 ? 1.623 11.852 6.723 1.00 86.69 86 LEU A N 1
ATOM 687 C CA . LEU A 1 86 ? 2.851 11.439 6.053 1.00 86.69 86 LEU A CA 1
ATOM 688 C C . LEU A 1 86 ? 4.083 11.652 6.954 1.00 86.69 86 LEU A C 1
ATOM 690 O O . LEU A 1 86 ? 4.067 12.485 7.873 1.00 86.69 86 LEU A O 1
ATOM 694 N N . PRO A 1 87 ? 5.160 10.880 6.750 1.00 76.06 87 PRO A N 1
ATOM 695 C CA . PRO A 1 87 ? 6.448 11.202 7.333 1.00 76.06 87 PRO A CA 1
ATOM 696 C C . PRO A 1 87 ? 7.093 12.333 6.520 1.00 76.06 87 PRO A C 1
ATOM 698 O O . PRO A 1 87 ? 6.984 12.357 5.295 1.00 76.06 87 PRO A O 1
ATOM 701 N N . GLU A 1 88 ? 7.809 13.242 7.180 1.00 70.69 88 GLU A N 1
ATOM 702 C CA . GLU A 1 88 ? 8.809 14.045 6.471 1.00 70.69 88 GLU A CA 1
ATOM 703 C C . GLU A 1 88 ? 9.918 13.093 6.011 1.00 70.69 88 GLU A C 1
ATOM 705 O O . GLU A 1 88 ? 10.465 12.338 6.819 1.00 70.69 88 GLU A O 1
ATOM 710 N N . GLY A 1 89 ? 10.211 13.047 4.711 1.00 70.25 89 GLY A N 1
ATOM 711 C CA . GLY A 1 89 ? 11.160 12.066 4.197 1.00 70.25 89 GLY A CA 1
ATOM 712 C C . GLY A 1 89 ? 11.417 12.137 2.699 1.00 70.25 89 GLY A C 1
ATOM 713 O O . GLY A 1 89 ? 10.843 12.944 1.974 1.00 70.25 89 GLY A O 1
ATOM 714 N N . SER A 1 90 ? 12.300 11.246 2.247 1.00 72.12 90 SER A N 1
ATOM 715 C CA . SER A 1 90 ? 12.813 11.190 0.873 1.00 72.12 90 SER A CA 1
ATOM 716 C C . SER A 1 90 ? 11.842 10.597 -0.153 1.00 72.12 90 SER A C 1
ATOM 718 O O . SER A 1 90 ? 12.155 10.595 -1.340 1.00 72.12 90 SER A O 1
ATOM 720 N N . VAL A 1 91 ? 10.700 10.053 0.283 1.00 85.06 91 VAL A N 1
ATOM 721 C CA . VAL A 1 91 ? 9.691 9.457 -0.604 1.00 85.06 91 VAL A CA 1
ATOM 722 C C . VAL A 1 91 ? 8.639 10.506 -0.936 1.00 85.06 91 VAL A C 1
ATOM 724 O O . VAL A 1 91 ? 7.980 11.040 -0.046 1.00 85.06 91 VAL A O 1
ATOM 727 N N . ARG A 1 92 ? 8.461 10.786 -2.226 1.00 90.88 92 ARG A N 1
ATOM 728 C CA . ARG A 1 92 ? 7.426 11.693 -2.719 1.00 90.88 92 ARG A CA 1
ATOM 729 C C . ARG A 1 92 ? 6.129 10.923 -2.936 1.00 90.88 92 ARG A C 1
ATOM 731 O O . ARG A 1 92 ? 6.090 9.967 -3.708 1.00 90.88 92 ARG A O 1
ATOM 738 N N . PHE A 1 93 ? 5.065 11.380 -2.289 1.00 90.75 93 PHE A N 1
ATOM 739 C CA . PHE A 1 93 ? 3.726 10.834 -2.468 1.00 90.75 93 PHE A CA 1
ATOM 740 C C . PHE A 1 93 ? 3.039 11.523 -3.649 1.00 90.75 93 PHE A C 1
ATOM 742 O O . PHE A 1 93 ? 2.973 12.748 -3.692 1.00 90.75 93 PHE A O 1
ATOM 749 N N . LEU A 1 94 ? 2.581 10.730 -4.613 1.00 92.25 94 LEU A N 1
ATOM 750 C CA . LEU A 1 94 ? 1.897 11.176 -5.818 1.00 92.25 94 LEU A CA 1
ATOM 751 C C . LEU A 1 94 ? 0.385 11.158 -5.600 1.00 92.25 94 LEU A C 1
ATOM 753 O O . LEU A 1 94 ? -0.168 10.215 -5.028 1.00 92.25 94 LEU A O 1
ATOM 757 N N . SER A 1 95 ? -0.276 12.200 -6.090 1.00 88.75 95 SER A N 1
ATOM 758 C CA . SER A 1 95 ? -1.734 12.296 -6.148 1.00 88.75 95 SER A CA 1
ATOM 759 C C . SER A 1 95 ? -2.303 11.576 -7.384 1.00 88.75 95 SER A C 1
ATOM 761 O O . SER A 1 95 ? -1.584 11.377 -8.368 1.00 88.75 95 SER A O 1
ATOM 763 N N . PRO A 1 96 ? -3.604 11.220 -7.399 1.00 89.69 96 PRO A N 1
ATOM 764 C CA . PRO A 1 96 ? -4.242 10.614 -8.573 1.00 89.69 96 PRO A CA 1
ATOM 765 C C . PRO A 1 96 ? -4.056 11.418 -9.870 1.00 89.69 96 PRO A C 1
ATOM 767 O O . PRO A 1 96 ? -3.834 10.836 -10.933 1.00 89.69 96 PRO A O 1
ATOM 770 N N . SER A 1 97 ? -4.073 12.751 -9.784 1.00 86.94 97 SER A N 1
ATOM 771 C CA . SER A 1 97 ? -3.867 13.647 -10.929 1.00 86.94 97 SER A CA 1
ATOM 772 C C . SER A 1 97 ? -2.448 13.586 -11.507 1.00 86.94 97 SER A C 1
ATOM 774 O O . SER A 1 97 ? -2.251 13.900 -12.673 1.00 86.94 97 SER A O 1
ATOM 776 N N . GLU A 1 98 ? -1.448 13.189 -10.715 1.00 85.62 98 GLU A N 1
ATOM 777 C CA . GLU A 1 98 ? -0.064 13.004 -11.181 1.00 85.62 98 GLU A CA 1
ATOM 778 C C . GLU A 1 98 ? 0.172 11.605 -11.771 1.00 85.62 98 GLU A C 1
ATOM 780 O O . GLU A 1 98 ? 1.094 11.417 -12.566 1.00 85.62 98 GLU A O 1
ATOM 785 N N . LEU A 1 99 ? -0.643 10.623 -11.374 1.00 82.31 99 LEU A N 1
ATOM 786 C CA . LEU A 1 99 ? -0.557 9.231 -11.830 1.00 82.31 99 LEU A CA 1
ATOM 787 C C . LEU A 1 99 ? -1.298 9.001 -13.149 1.00 82.31 99 LEU A C 1
ATOM 789 O O . LEU A 1 99 ? -0.903 8.146 -13.939 1.00 82.31 99 LEU A O 1
ATOM 793 N N . THR A 1 100 ? -2.354 9.773 -13.390 1.00 72.38 100 THR A N 1
ATOM 794 C CA . THR A 1 100 ? -3.160 9.706 -14.609 1.00 72.38 100 THR A CA 1
ATOM 795 C C . THR A 1 100 ? -2.720 10.846 -15.521 1.00 72.38 100 THR A C 1
ATOM 797 O O . THR A 1 100 ? -3.134 11.986 -15.334 1.00 72.38 100 THR A O 1
ATOM 800 N N . ARG A 1 101 ? -1.815 10.570 -16.467 1.00 54.62 101 ARG A N 1
ATOM 801 C CA . ARG A 1 101 ? -1.511 11.523 -17.544 1.00 54.62 101 ARG A CA 1
ATOM 802 C C . ARG A 1 101 ? -2.560 11.352 -18.640 1.00 54.62 101 ARG A C 1
ATOM 804 O O . ARG A 1 101 ? -2.701 10.238 -19.140 1.00 54.62 101 ARG A O 1
ATOM 811 N N . ASP A 1 102 ? -3.271 12.436 -18.939 1.00 46.94 102 ASP A N 1
ATOM 812 C CA . ASP A 1 102 ? -4.066 12.614 -20.165 1.00 46.94 102 ASP A CA 1
ATOM 813 C C . ASP A 1 102 ? -3.183 12.435 -21.414 1.00 46.94 102 ASP A C 1
ATOM 815 O O . ASP A 1 102 ? -2.019 12.920 -21.389 1.00 46.94 102 ASP A O 1
#

Sequence (102 aa):
MNTAPLPLLDEKAFRQMCHTLSRKNGGAVTEVDTDTAARNFYSAKLSRYDQPVFLLQNIHYPYAAFAQRDTSGGFIWISQPEWLQLPEGSVRFLSPSELTRD